Protein AF-A0A969T5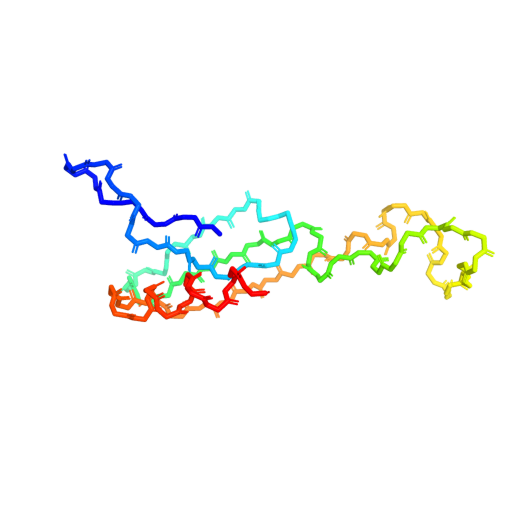61-F1 (afdb_monomer_lite)

Structure (mmCIF, N/CA/C/O backbone):
data_AF-A0A969T561-F1
#
_entry.id   AF-A0A969T561-F1
#
loop_
_atom_site.group_PDB
_atom_site.id
_atom_site.type_symbol
_atom_site.label_atom_id
_atom_site.label_alt_id
_atom_site.label_comp_id
_atom_site.label_asym_id
_atom_site.label_entity_id
_atom_site.label_seq_id
_atom_site.pdbx_PDB_ins_code
_atom_site.Cartn_x
_atom_site.Cartn_y
_atom_site.Cartn_z
_atom_site.occupancy
_atom_site.B_iso_or_equiv
_atom_site.auth_seq_id
_atom_site.auth_comp_id
_atom_site.auth_asym_id
_atom_site.auth_atom_id
_atom_site.pdbx_PDB_model_num
ATOM 1 N N . MET A 1 1 ? -4.522 -4.636 0.332 1.00 91.94 1 MET A N 1
ATOM 2 C CA . MET A 1 1 ? -4.158 -4.892 1.750 1.00 91.94 1 MET A CA 1
ATOM 3 C C . MET A 1 1 ? -5.423 -5.027 2.587 1.00 91.94 1 MET A C 1
ATOM 5 O O . MET A 1 1 ? -6.305 -4.208 2.388 1.00 91.94 1 MET A O 1
ATOM 9 N N . ALA A 1 2 ? -5.550 -6.025 3.467 1.00 95.00 2 ALA A N 1
ATOM 10 C CA . ALA A 1 2 ? -6.763 -6.232 4.273 1.00 95.00 2 ALA A CA 1
ATOM 11 C C . ALA A 1 2 ? -6.747 -5.427 5.585 1.00 95.00 2 ALA A C 1
ATOM 13 O O . ALA A 1 2 ? -5.691 -5.257 6.192 1.00 95.00 2 ALA A O 1
ATOM 14 N N . VAL A 1 3 ? -7.923 -4.976 6.024 1.00 96.25 3 VAL A N 1
ATOM 15 C CA . VAL A 1 3 ? -8.168 -4.418 7.363 1.00 96.25 3 VAL A CA 1
ATOM 16 C C . VAL A 1 3 ? -8.982 -5.435 8.152 1.00 96.25 3 VAL A C 1
ATOM 18 O O . VAL A 1 3 ? -10.013 -5.902 7.666 1.00 96.25 3 VAL A O 1
ATOM 21 N N . ILE A 1 4 ? -8.512 -5.797 9.344 1.00 96.62 4 ILE A N 1
ATOM 22 C 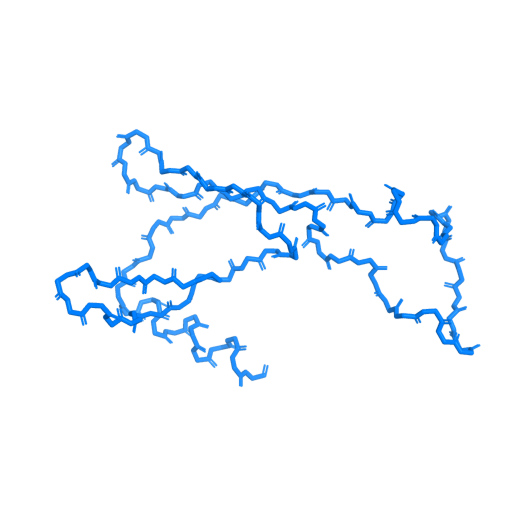CA . ILE A 1 4 ? -9.095 -6.861 10.169 1.00 96.62 4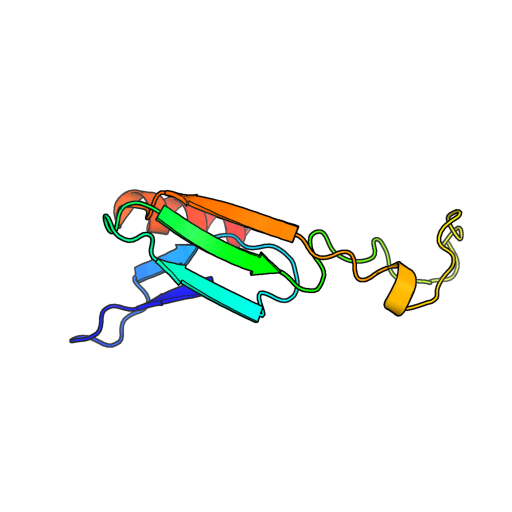 ILE A CA 1
ATOM 23 C C . ILE A 1 4 ? -9.558 -6.270 11.498 1.00 96.62 4 ILE A C 1
ATOM 25 O O . ILE A 1 4 ? -8.805 -5.555 12.157 1.00 96.62 4 ILE A O 1
ATOM 29 N N . ASP A 1 5 ? -10.786 -6.593 11.888 1.00 96.56 5 ASP A N 1
ATOM 30 C CA . ASP A 1 5 ? -11.285 -6.354 13.239 1.00 96.56 5 ASP A CA 1
ATOM 31 C C . ASP A 1 5 ? -10.670 -7.371 14.211 1.00 96.56 5 ASP A C 1
ATOM 33 O O . ASP A 1 5 ? -10.788 -8.578 14.002 1.00 96.56 5 ASP A O 1
ATOM 37 N N . ILE A 1 6 ? -9.999 -6.897 15.265 1.00 97.06 6 ILE A N 1
ATOM 38 C CA . ILE A 1 6 ? -9.209 -7.757 16.162 1.00 97.06 6 ILE A CA 1
ATOM 39 C C . ILE A 1 6 ? -10.093 -8.717 16.977 1.00 97.06 6 ILE A C 1
ATOM 41 O O . ILE A 1 6 ? -9.766 -9.902 17.014 1.00 97.06 6 ILE A O 1
ATOM 45 N N . PRO A 1 7 ? -11.204 -8.281 17.609 1.00 97.56 7 PRO A N 1
ATOM 46 C CA . PRO A 1 7 ? -12.020 -9.186 18.416 1.00 97.56 7 PRO A CA 1
ATOM 47 C C . PRO A 1 7 ? -12.682 -10.302 17.605 1.00 97.56 7 PRO A C 1
ATOM 49 O O . PRO A 1 7 ? -12.769 -11.434 18.078 1.00 97.56 7 PRO A O 1
ATOM 52 N N . SER A 1 8 ? -13.171 -9.997 16.399 1.00 97.12 8 SER A N 1
ATOM 53 C CA . SER A 1 8 ? -13.911 -10.967 15.583 1.00 97.12 8 SER A CA 1
ATOM 54 C C . SER A 1 8 ? -13.072 -11.682 14.523 1.00 97.12 8 SER A C 1
ATOM 56 O O . SER A 1 8 ? -13.573 -12.617 13.899 1.00 97.12 8 SER A O 1
ATOM 58 N N . PHE A 1 9 ? -11.833 -11.239 14.286 1.00 96.94 9 PHE A N 1
ATOM 59 C CA . PHE A 1 9 ? -10.954 -11.685 13.196 1.00 96.94 9 PHE A CA 1
ATOM 60 C C . PHE A 1 9 ? -11.575 -11.572 11.796 1.00 96.94 9 PHE A C 1
ATOM 62 O O . PHE A 1 9 ? -11.150 -12.240 10.850 1.00 96.94 9 PHE A O 1
ATOM 69 N N . LYS A 1 10 ? -12.589 -10.719 11.633 1.00 96.75 10 LYS A N 1
ATOM 70 C CA . LYS A 1 10 ? -13.254 -10.516 10.346 1.00 96.75 10 LYS A CA 1
ATOM 71 C C . LYS A 1 10 ? -12.517 -9.476 9.519 1.00 96.75 10 LYS A C 1
ATOM 73 O O . LYS A 1 10 ? -12.117 -8.427 10.019 1.00 96.75 10 LYS A O 1
ATOM 78 N N . VAL A 1 11 ? -12.408 -9.745 8.220 1.00 96.38 11 VAL A N 1
ATOM 79 C CA . VAL A 1 11 ? -11.958 -8.751 7.243 1.00 96.38 11 VAL A CA 1
ATOM 80 C C . VAL A 1 11 ? -13.062 -7.707 7.074 1.00 96.38 11 VAL A C 1
ATOM 82 O O . VAL A 1 11 ? -14.163 -8.029 6.631 1.00 96.38 11 VAL A O 1
ATOM 85 N N . LEU A 1 12 ? -12.763 -6.458 7.425 1.00 95.94 12 LEU A N 1
ATOM 86 C CA . LEU A 1 12 ? -13.662 -5.314 7.243 1.00 95.94 12 LEU A CA 1
ATOM 87 C C . LEU A 1 12 ? -13.657 -4.806 5.797 1.00 95.94 12 LEU A C 1
ATOM 89 O O . LEU A 1 12 ? -14.644 -4.243 5.328 1.00 95.94 12 LEU A O 1
ATOM 93 N N . GLY A 1 13 ? -12.547 -5.015 5.091 1.00 96.12 13 GLY A N 1
ATOM 94 C CA . GLY A 1 13 ? -12.376 -4.648 3.693 1.00 96.12 13 GLY A CA 1
ATOM 95 C C . GLY A 1 13 ? -10.907 -4.544 3.309 1.00 96.12 13 GLY A C 1
ATOM 96 O O . GLY A 1 13 ? -10.021 -4.977 4.053 1.00 96.12 13 GLY A O 1
ATOM 97 N N . HIS A 1 14 ? -10.649 -3.955 2.145 1.00 95.81 14 HIS A N 1
ATOM 98 C CA . HIS A 1 14 ? -9.310 -3.810 1.594 1.00 95.81 14 HIS A CA 1
ATOM 99 C C . HIS A 1 14 ? -8.983 -2.358 1.247 1.00 95.81 14 HIS A C 1
ATOM 101 O O . HIS A 1 14 ? -9.772 -1.661 0.617 1.00 95.81 14 HIS A O 1
ATOM 107 N N . ILE A 1 15 ? -7.775 -1.931 1.610 1.00 96.00 15 ILE A N 1
ATOM 108 C CA . ILE A 1 15 ? -7.167 -0.683 1.145 1.00 96.00 15 ILE A CA 1
ATOM 109 C C . ILE A 1 15 ? -6.411 -0.987 -0.161 1.00 96.00 15 ILE A C 1
ATOM 111 O O . ILE A 1 15 ? -5.577 -1.910 -0.164 1.00 96.00 15 ILE A O 1
ATOM 115 N N . PRO A 1 16 ? -6.681 -0.252 -1.259 1.00 95.44 16 PRO A N 1
ATOM 116 C CA . PRO A 1 16 ? -5.907 -0.343 -2.492 1.00 95.44 16 PRO A CA 1
ATOM 117 C C . PRO A 1 16 ? -4.451 0.056 -2.247 1.00 95.44 16 PRO A C 1
ATOM 119 O O . PRO A 1 16 ? -4.172 1.078 -1.619 1.00 95.44 16 PRO A O 1
ATOM 122 N N . THR A 1 17 ? -3.522 -0.752 -2.746 1.00 95.38 17 THR A N 1
ATOM 123 C CA . THR A 1 17 ? -2.080 -0.514 -2.626 1.00 95.38 17 THR A CA 1
ATOM 124 C C . THR A 1 17 ? -1.405 -0.698 -3.971 1.00 95.38 17 THR A C 1
ATOM 126 O O . THR A 1 17 ? -1.943 -1.365 -4.856 1.00 95.38 17 THR A O 1
ATOM 129 N N . GLY A 1 18 ? -0.197 -0.158 -4.100 1.00 95.06 18 GLY A N 1
ATOM 130 C CA . GLY A 1 18 ? 0.695 -0.545 -5.181 1.00 95.06 18 GLY A CA 1
ATOM 131 C C . GLY A 1 18 ? 1.091 -2.024 -5.112 1.00 95.06 18 GLY A C 1
ATOM 132 O O . GLY A 1 18 ? 0.724 -2.782 -4.209 1.00 95.06 18 GLY A O 1
ATOM 133 N N . TRP A 1 19 ? 1.883 -2.425 -6.093 1.00 94.38 19 TRP A N 1
ATOM 134 C CA . TRP A 1 19 ? 2.468 -3.746 -6.210 1.00 94.38 19 TRP A CA 1
ATOM 135 C C . TRP A 1 19 ? 3.567 -3.954 -5.161 1.00 94.38 19 TRP A C 1
ATOM 137 O O . TRP A 1 19 ? 4.468 -3.126 -5.005 1.00 94.38 19 TRP A O 1
ATOM 147 N N . PHE A 1 20 ? 3.527 -5.114 -4.500 1.00 94.62 20 PHE A N 1
ATOM 148 C CA . PHE A 1 20 ? 4.464 -5.519 -3.443 1.00 94.62 20 PHE A CA 1
ATOM 149 C C . PHE A 1 20 ? 4.512 -4.526 -2.260 1.00 94.62 20 PHE A C 1
ATOM 151 O O . PHE A 1 20 ? 5.571 -3.950 -1.996 1.00 94.62 20 PHE A O 1
ATOM 158 N N . PRO A 1 21 ? 3.395 -4.298 -1.538 1.00 96.25 21 PRO A N 1
ATOM 159 C CA . PRO A 1 21 ? 3.429 -3.530 -0.294 1.00 96.25 21 PRO A CA 1
ATOM 160 C C . PRO A 1 21 ? 4.351 -4.231 0.714 1.00 96.25 21 PRO A C 1
ATOM 162 O O . PRO A 1 21 ? 4.198 -5.424 0.972 1.00 96.25 21 PRO A O 1
ATOM 165 N N . SER A 1 22 ? 5.331 -3.506 1.253 1.00 96.56 22 SER A N 1
ATOM 166 C CA . SER A 1 22 ? 6.432 -4.076 2.045 1.00 96.56 22 SER A CA 1
ATOM 167 C C . SER A 1 22 ? 6.498 -3.569 3.484 1.00 96.56 22 SER A C 1
ATOM 169 O O . SER A 1 22 ? 6.993 -4.275 4.359 1.00 96.56 22 SER A O 1
ATOM 171 N N . LYS A 1 23 ? 5.993 -2.361 3.751 1.00 97.38 23 LYS A N 1
ATOM 172 C CA . LYS A 1 23 ? 5.900 -1.787 5.096 1.00 97.38 23 LYS A CA 1
ATOM 173 C C . LYS A 1 23 ? 4.708 -0.845 5.180 1.00 97.38 23 LYS A C 1
ATOM 175 O O . LYS A 1 23 ? 4.365 -0.176 4.204 1.00 97.38 23 LYS A O 1
ATOM 180 N N . ILE A 1 24 ? 4.130 -0.769 6.375 1.00 97.25 24 ILE A N 1
ATOM 181 C CA . ILE A 1 24 ? 3.135 0.233 6.739 1.00 97.25 24 ILE A CA 1
ATOM 182 C C . ILE A 1 24 ? 3.536 0.977 8.011 1.00 97.25 24 ILE A C 1
ATOM 184 O O . ILE A 1 24 ? 4.265 0.442 8.846 1.00 97.25 24 ILE A O 1
ATOM 188 N N . GLN A 1 25 ? 3.057 2.209 8.146 1.00 98.25 25 GLN A N 1
ATOM 189 C CA . GLN A 1 25 ? 3.208 3.027 9.346 1.00 98.25 25 GLN A CA 1
ATOM 190 C C . GLN A 1 25 ? 1.972 3.911 9.510 1.00 98.25 25 GLN A C 1
ATOM 192 O O . GLN A 1 25 ? 1.581 4.603 8.573 1.00 98.25 25 GLN A O 1
ATOM 197 N N . VAL A 1 26 ? 1.380 3.917 10.701 1.00 98.06 26 VAL A N 1
ATOM 198 C CA . VAL A 1 26 ? 0.317 4.866 11.060 1.00 98.06 26 VAL A CA 1
ATOM 199 C C . VAL A 1 26 ? 0.961 6.193 11.469 1.00 98.06 26 VAL A C 1
ATOM 201 O O . VAL A 1 26 ? 2.013 6.196 12.117 1.00 98.06 26 VAL A O 1
ATOM 204 N N . SER A 1 27 ? 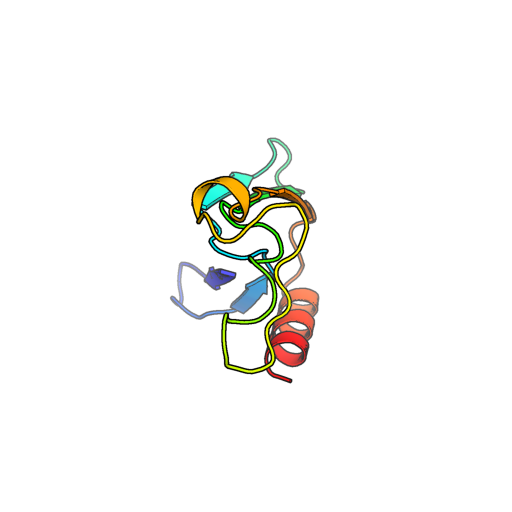0.380 7.320 11.056 1.00 98.31 27 SER A N 1
ATOM 205 C CA . SER A 1 27 ? 0.813 8.644 11.508 1.00 98.31 27 SER A CA 1
ATOM 206 C C . SER A 1 27 ? 0.602 8.819 13.010 1.00 98.31 27 SER A C 1
ATOM 208 O O . SER A 1 27 ? -0.251 8.175 13.610 1.00 98.31 27 SER A O 1
ATOM 210 N N . ASN A 1 28 ? 1.370 9.716 13.631 1.00 98.12 28 ASN A N 1
ATOM 211 C CA . ASN A 1 28 ? 1.313 9.920 15.084 1.00 98.12 28 ASN A CA 1
ATOM 212 C C . ASN A 1 28 ? -0.078 10.344 15.588 1.00 98.12 28 ASN A C 1
ATOM 214 O O . ASN A 1 28 ? -0.427 10.047 16.723 1.00 98.12 28 ASN A O 1
ATOM 218 N N . ASP A 1 29 ? -0.856 11.034 14.752 1.00 97.81 29 ASP A N 1
ATOM 219 C CA . ASP A 1 29 ? -2.229 11.460 15.042 1.00 97.81 29 ASP A CA 1
ATOM 220 C C . ASP A 1 29 ? -3.290 10.399 14.696 1.00 97.81 29 ASP A C 1
ATOM 222 O O . ASP A 1 29 ? -4.473 10.621 14.928 1.00 97.81 29 ASP A O 1
ATOM 226 N N . GLY A 1 30 ? -2.889 9.258 14.128 1.00 96.56 30 GLY A N 1
ATOM 227 C CA . GLY A 1 30 ? -3.788 8.166 13.763 1.00 96.56 30 GLY A CA 1
ATOM 228 C C . GLY A 1 30 ? -4.642 8.406 12.516 1.00 96.56 30 GLY A C 1
ATOM 229 O O . GLY A 1 30 ? -5.466 7.558 12.198 1.00 96.56 30 GLY A O 1
ATOM 230 N N . ASN A 1 31 ? -4.464 9.513 11.790 1.00 97.00 31 ASN A N 1
ATOM 231 C CA . ASN A 1 31 ? -5.345 9.862 10.668 1.00 97.00 31 ASN A CA 1
ATOM 232 C C . ASN A 1 31 ? -4.862 9.340 9.314 1.00 97.00 31 ASN A C 1
ATOM 234 O O . ASN A 1 31 ? -5.649 9.253 8.371 1.00 97.00 31 ASN A O 1
ATOM 238 N N . LYS A 1 32 ? -3.574 9.002 9.189 1.00 98.06 32 LYS A N 1
ATOM 239 C CA . LYS A 1 32 ? -2.955 8.588 7.927 1.00 98.06 32 LYS A CA 1
ATOM 240 C C . LYS A 1 32 ? -2.227 7.262 8.047 1.00 98.06 32 LYS A C 1
ATOM 242 O O . LYS A 1 32 ? -1.677 6.908 9.090 1.00 98.06 32 LYS A O 1
ATOM 247 N N . LEU A 1 33 ? -2.166 6.564 6.922 1.00 97.75 33 LEU A N 1
ATOM 248 C CA . LEU A 1 33 ? -1.378 5.362 6.721 1.00 97.75 33 LEU A CA 1
ATOM 249 C C . LEU A 1 33 ? -0.350 5.607 5.613 1.00 97.75 33 LEU A C 1
ATOM 251 O O . LEU A 1 33 ? -0.698 5.914 4.472 1.00 97.75 33 LEU A O 1
ATOM 255 N N . TYR A 1 34 ? 0.923 5.447 5.959 1.00 98.44 34 TYR A N 1
ATOM 256 C CA . TYR A 1 34 ? 2.038 5.417 5.021 1.00 98.44 34 TYR A CA 1
ATOM 257 C C . TYR A 1 34 ? 2.275 3.978 4.578 1.00 98.44 34 TYR A C 1
ATOM 259 O O . TYR A 1 34 ? 2.393 3.088 5.420 1.00 98.44 34 TYR A O 1
ATOM 267 N N . ILE A 1 35 ? 2.373 3.749 3.272 1.00 98.25 35 ILE A N 1
ATOM 268 C CA . ILE A 1 35 ? 2.553 2.425 2.673 1.00 98.25 35 ILE A CA 1
ATOM 269 C C . ILE A 1 35 ? 3.725 2.501 1.698 1.00 98.25 35 ILE A C 1
ATOM 271 O O . ILE A 1 35 ? 3.667 3.242 0.715 1.00 98.25 35 ILE A O 1
ATOM 275 N N . SER A 1 36 ? 4.785 1.733 1.945 1.00 98.06 36 SER A N 1
ATOM 276 C CA . SER A 1 36 ? 5.863 1.565 0.968 1.00 98.06 36 SER A CA 1
ATOM 277 C C . SER A 1 36 ? 5.570 0.367 0.074 1.00 98.06 36 SER A C 1
ATOM 279 O O . SER A 1 36 ? 5.391 -0.748 0.565 1.00 98.06 36 SER A O 1
ATOM 281 N N . ASN A 1 37 ? 5.557 0.582 -1.238 1.00 97.50 37 ASN A N 1
ATOM 282 C CA . ASN A 1 37 ? 5.390 -0.469 -2.239 1.00 97.50 37 ASN A CA 1
ATOM 283 C C . ASN A 1 37 ? 6.731 -0.692 -2.935 1.00 97.50 37 ASN A C 1
ATOM 285 O O . ASN A 1 37 ? 7.273 0.247 -3.511 1.00 97.50 37 ASN A O 1
ATOM 289 N N . ALA A 1 38 ? 7.265 -1.912 -2.916 1.00 95.25 38 ALA A N 1
ATOM 290 C CA . ALA A 1 38 ? 8.570 -2.226 -3.499 1.00 95.25 38 ALA A CA 1
ATOM 291 C C . ALA A 1 38 ? 8.560 -2.236 -5.037 1.00 95.25 38 ALA A C 1
ATOM 293 O O . ALA A 1 38 ? 9.606 -2.061 -5.653 1.00 95.25 38 ALA A O 1
ATOM 294 N N . LYS A 1 39 ? 7.391 -2.425 -5.663 1.00 93.94 39 LYS A N 1
ATOM 295 C CA . LYS A 1 39 ? 7.239 -2.430 -7.127 1.00 93.94 39 LYS A CA 1
ATOM 296 C C . LYS A 1 39 ? 6.279 -1.351 -7.637 1.00 93.94 39 LYS A C 1
ATOM 298 O O . LYS A 1 39 ? 6.007 -1.302 -8.830 1.00 93.94 39 LYS A O 1
ATOM 303 N N . GLY A 1 40 ? 5.742 -0.507 -6.755 1.00 92.12 40 GLY A N 1
ATOM 304 C CA . GLY A 1 40 ? 4.956 0.658 -7.157 1.00 92.12 40 GLY A CA 1
ATOM 305 C C . GLY A 1 40 ? 3.774 0.307 -8.060 1.00 92.12 40 GLY A C 1
ATOM 306 O O . GLY A 1 40 ? 2.835 -0.350 -7.625 1.00 92.12 40 GLY A O 1
ATOM 307 N N . TYR A 1 41 ? 3.820 0.728 -9.323 1.00 88.94 41 TYR A N 1
ATOM 308 C CA . TYR A 1 41 ? 2.765 0.466 -10.314 1.00 88.94 41 TYR A CA 1
ATOM 309 C C . TYR A 1 41 ? 2.969 -0.826 -11.125 1.00 88.94 41 TYR A C 1
ATOM 311 O O . TYR A 1 41 ? 2.199 -1.113 -12.038 1.00 88.94 41 TYR A O 1
ATOM 319 N N . GLY A 1 42 ? 3.980 -1.626 -10.788 1.00 87.50 42 GLY A N 1
ATOM 320 C CA . G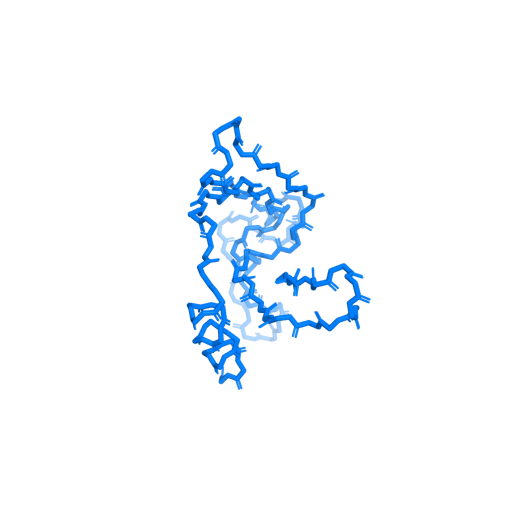LY A 1 42 ? 4.349 -2.829 -11.525 1.00 87.50 42 GLY A CA 1
ATOM 321 C C . GLY A 1 42 ? 5.449 -2.574 -12.559 1.00 87.50 42 GLY A C 1
ATOM 322 O O . GLY A 1 42 ? 6.033 -1.499 -12.626 1.00 87.50 42 GLY A O 1
ATOM 323 N N . SER A 1 43 ? 5.744 -3.603 -13.355 1.00 84.25 43 SER A N 1
ATOM 324 C CA . SER A 1 43 ? 6.795 -3.591 -14.390 1.00 84.25 43 SER A CA 1
ATOM 325 C C . SER A 1 43 ? 6.239 -3.436 -15.811 1.00 84.25 43 SER A C 1
ATOM 327 O O . SER A 1 43 ? 6.968 -3.649 -16.772 1.00 84.25 43 SER A O 1
ATOM 329 N N . GLY A 1 44 ? 4.946 -3.122 -15.945 1.00 81.44 44 GLY A N 1
ATOM 330 C CA . GLY A 1 44 ? 4.243 -3.170 -17.226 1.00 81.44 44 GLY A CA 1
ATOM 331 C C . GLY A 1 44 ? 3.933 -4.601 -17.702 1.00 81.44 44 GLY A C 1
ATOM 332 O O . GLY A 1 44 ? 4.023 -5.543 -16.906 1.00 81.44 44 GLY A O 1
ATOM 333 N N . PRO A 1 45 ? 3.523 -4.759 -18.976 1.00 81.06 45 PRO A N 1
ATOM 334 C CA . PRO A 1 45 ? 3.178 -6.046 -19.578 1.00 81.06 45 PRO A CA 1
ATOM 335 C C . PRO A 1 45 ? 4.315 -7.071 -19.517 1.00 81.06 45 PRO A C 1
ATOM 337 O O . PRO A 1 45 ? 5.494 -6.722 -19.533 1.00 81.06 45 PRO A O 1
ATOM 340 N N . ASN A 1 46 ? 3.954 -8.355 -19.489 1.00 79.62 46 ASN A N 1
ATOM 341 C CA . ASN A 1 46 ? 4.930 -9.441 -19.558 1.00 79.62 46 ASN A CA 1
ATOM 342 C C . ASN A 1 46 ? 5.605 -9.500 -20.942 1.00 79.62 46 ASN A C 1
ATOM 344 O O . ASN A 1 46 ? 4.996 -9.158 -21.954 1.00 79.62 46 ASN A O 1
ATOM 348 N N . GLY A 1 47 ? 6.848 -9.992 -20.973 1.00 77.56 47 GLY A N 1
ATOM 349 C CA . GLY A 1 47 ? 7.717 -10.065 -22.154 1.00 77.56 47 GLY A CA 1
ATOM 350 C C . GLY A 1 47 ? 7.345 -11.125 -23.201 1.00 77.56 47 GLY A C 1
ATOM 351 O O . GLY A 1 47 ? 8.211 -11.901 -23.589 1.00 77.56 47 GLY A O 1
ATOM 352 N N . GLY A 1 48 ? 6.073 -11.211 -23.601 1.00 79.62 48 GLY A N 1
ATOM 353 C CA . GLY A 1 48 ? 5.601 -12.121 -24.655 1.00 79.62 48 GLY A CA 1
ATOM 354 C C . GLY A 1 48 ? 6.055 -11.712 -26.063 1.00 79.62 48 GLY A C 1
ATOM 355 O O . GLY A 1 48 ? 6.740 -10.709 -26.230 1.00 79.62 48 GLY A O 1
ATOM 356 N N . GLU A 1 49 ? 5.643 -12.460 -27.091 1.00 84.06 49 GLU A N 1
ATOM 357 C CA . GLU A 1 49 ? 6.086 -12.250 -28.487 1.00 84.06 49 GLU A CA 1
ATOM 358 C C . GLU A 1 49 ? 5.833 -10.830 -29.023 1.00 84.06 49 GLU A C 1
ATOM 360 O O . GLU A 1 49 ? 6.612 -10.329 -29.827 1.00 84.06 49 GLU A O 1
ATOM 365 N N . ALA A 1 50 ? 4.780 -10.162 -28.541 1.00 83.62 50 ALA A N 1
ATOM 366 C CA . ALA A 1 50 ? 4.428 -8.790 -28.914 1.00 83.62 50 ALA A CA 1
ATOM 367 C C . ALA A 1 50 ? 5.025 -7.713 -27.980 1.00 83.62 50 ALA A C 1
ATOM 369 O O . ALA A 1 50 ? 4.613 -6.555 -28.033 1.00 83.62 50 ALA A O 1
ATOM 370 N N . PHE A 1 51 ? 5.937 -8.072 -27.071 1.00 84.75 51 PHE A N 1
ATOM 371 C CA . PHE A 1 51 ? 6.525 -7.117 -26.135 1.00 84.75 51 PHE A CA 1
ATOM 372 C C . PHE A 1 51 ? 7.611 -6.274 -26.803 1.00 84.75 51 PHE A C 1
ATOM 374 O O . PHE A 1 51 ? 8.672 -6.771 -27.183 1.00 84.75 51 PHE A O 1
ATOM 381 N N . GLU A 1 52 ? 7.386 -4.966 -26.844 1.00 84.12 52 GLU A N 1
ATOM 382 C CA . GLU A 1 52 ? 8.411 -4.002 -27.221 1.00 84.12 52 GLU A CA 1
ATOM 383 C C . GLU A 1 52 ? 9.188 -3.540 -25.987 1.00 84.12 52 GLU A C 1
ATOM 385 O O . GLU A 1 52 ? 8.632 -3.031 -25.010 1.00 84.12 52 GLU A O 1
ATOM 390 N N . LYS A 1 53 ? 10.511 -3.722 -26.025 1.00 86.06 53 LYS A N 1
ATOM 391 C CA . LYS A 1 53 ? 11.389 -3.341 -24.919 1.00 86.06 53 LYS A CA 1
ATOM 392 C C . LYS A 1 53 ? 11.502 -1.817 -24.842 1.00 86.06 53 LYS A C 1
ATOM 394 O O . LYS A 1 53 ? 12.087 -1.189 -25.718 1.00 86.06 53 LYS A O 1
ATOM 399 N N . GLY A 1 54 ? 10.995 -1.247 -23.751 1.00 85.12 54 GLY A N 1
ATOM 400 C CA . GLY A 1 54 ? 11.179 0.166 -23.428 1.00 85.12 54 GLY A CA 1
ATOM 401 C C . GLY A 1 54 ? 12.632 0.528 -23.069 1.00 85.12 54 GLY A C 1
ATOM 402 O O . GLY A 1 54 ? 13.476 -0.354 -22.882 1.00 85.12 54 GLY A O 1
ATOM 403 N N . PRO A 1 55 ? 12.936 1.828 -22.903 1.00 87.75 55 PRO A N 1
ATOM 404 C CA . PRO A 1 55 ? 14.296 2.325 -22.658 1.00 87.75 55 PRO A CA 1
ATOM 405 C C . PRO A 1 55 ? 14.926 1.813 -21.351 1.00 87.75 55 PRO A C 1
ATOM 407 O O . PRO A 1 55 ? 16.144 1.793 -21.217 1.00 87.75 55 PRO A O 1
ATOM 410 N N . GLU A 1 56 ? 14.111 1.362 -20.395 1.00 86.00 56 GLU A N 1
ATOM 411 C CA . GLU A 1 56 ? 14.560 0.812 -19.103 1.00 86.00 56 GLU A CA 1
ATOM 412 C C . GLU A 1 56 ? 15.028 -0.647 -19.199 1.00 86.00 56 GLU A C 1
ATOM 414 O O . GLU A 1 56 ? 15.552 -1.216 -18.237 1.00 86.00 56 GLU A O 1
ATOM 419 N N . GLY A 1 57 ? 14.867 -1.255 -20.375 1.00 87.75 57 GLY A N 1
ATOM 420 C CA . GLY A 1 57 ? 15.238 -2.631 -20.637 1.00 87.75 57 GLY A CA 1
ATOM 421 C C . GLY A 1 57 ? 14.314 -3.636 -19.951 1.00 87.75 57 GLY A C 1
ATOM 422 O O . GLY A 1 57 ? 13.141 -3.380 -19.703 1.00 87.75 57 GLY A O 1
ATOM 423 N N . SER A 1 58 ? 14.852 -4.827 -19.688 1.00 87.12 58 SER A N 1
ATOM 424 C CA . SER A 1 58 ? 14.119 -5.955 -19.093 1.00 87.12 58 SER A CA 1
ATOM 425 C C . SER A 1 58 ? 14.712 -6.423 -17.760 1.00 87.12 58 SER A C 1
ATOM 427 O O . SER A 1 58 ? 14.322 -7.465 -17.239 1.00 87.12 58 SER A O 1
ATOM 429 N N . TYR A 1 59 ? 15.689 -5.693 -17.214 1.00 89.31 59 TYR A N 1
ATOM 430 C CA . TYR A 1 59 ? 16.310 -6.048 -15.943 1.00 89.31 59 TYR A CA 1
ATOM 431 C C . TYR A 1 59 ? 15.362 -5.728 -14.784 1.00 89.31 59 TYR A C 1
ATOM 433 O O . TYR A 1 59 ? 14.938 -4.586 -14.621 1.00 89.31 59 TYR A O 1
ATOM 441 N N . VAL A 1 60 ? 15.059 -6.727 -13.948 1.00 86.25 60 VAL A N 1
ATOM 442 C CA . VAL A 1 60 ? 14.103 -6.601 -12.833 1.00 86.25 60 VAL A CA 1
ATOM 443 C C . VAL A 1 60 ? 14.440 -5.430 -11.909 1.00 86.25 60 VAL A C 1
ATOM 445 O O . VAL A 1 60 ? 13.537 -4.690 -11.529 1.00 86.25 60 VAL A O 1
ATOM 448 N N . GLY A 1 61 ? 15.721 -5.209 -11.599 1.00 87.62 61 GLY A N 1
ATOM 449 C CA . GLY A 1 61 ? 16.133 -4.105 -10.728 1.00 87.62 61 GLY A CA 1
ATOM 450 C C . GLY A 1 61 ? 15.824 -2.718 -11.301 1.00 87.62 61 GLY A C 1
ATOM 451 O O . GLY A 1 61 ? 15.518 -1.809 -10.538 1.00 87.62 61 GLY A O 1
ATOM 452 N N . SER A 1 62 ? 15.829 -2.565 -12.628 1.00 88.75 62 SER A N 1
ATOM 453 C CA . SER A 1 62 ? 15.449 -1.308 -13.290 1.00 88.75 62 SER A CA 1
ATOM 454 C C . SER A 1 62 ? 13.931 -1.102 -13.324 1.00 88.75 62 SER A C 1
ATOM 456 O O . SER A 1 62 ? 13.463 0.032 -13.329 1.00 88.75 62 SER A O 1
ATOM 458 N N . LEU A 1 63 ? 13.160 -2.195 -13.322 1.00 88.75 63 LEU A N 1
ATOM 459 C CA . LEU A 1 63 ? 11.699 -2.178 -13.445 1.00 88.75 63 LEU A CA 1
ATOM 460 C C . LEU A 1 63 ? 10.965 -2.154 -12.091 1.00 88.75 63 LEU A C 1
ATOM 462 O O . LEU A 1 63 ? 9.775 -1.848 -12.040 1.00 88.75 63 LEU A O 1
ATOM 466 N N . MET A 1 64 ? 11.636 -2.484 -10.983 1.00 90.50 64 MET A N 1
ATOM 467 C CA . MET A 1 64 ? 11.066 -2.441 -9.628 1.00 90.50 64 MET A CA 1
ATOM 468 C C . MET A 1 64 ? 11.147 -1.036 -9.026 1.00 90.50 64 MET A C 1
ATOM 470 O O . MET A 1 64 ? 11.886 -0.776 -8.078 1.00 90.50 64 MET A O 1
ATOM 474 N N . LYS A 1 65 ? 10.364 -0.109 -9.578 1.00 91.06 65 LYS A N 1
ATOM 475 C CA . LYS A 1 65 ? 10.264 1.248 -9.036 1.00 91.06 65 LYS A CA 1
ATOM 476 C C . LYS A 1 65 ? 9.329 1.274 -7.840 1.00 91.06 65 LYS A C 1
ATOM 478 O O . LYS A 1 65 ? 8.128 1.041 -7.975 1.00 91.06 65 LYS A O 1
ATOM 483 N N . GLY A 1 66 ? 9.883 1.573 -6.672 1.00 94.50 66 GLY A N 1
ATOM 484 C CA . GLY A 1 66 ? 9.092 1.710 -5.460 1.00 94.50 66 GLY A CA 1
ATOM 485 C C . GLY A 1 66 ? 8.230 2.975 -5.451 1.00 94.50 66 GLY A C 1
ATOM 486 O O . GLY A 1 66 ? 8.536 3.960 -6.123 1.00 94.50 66 GLY A O 1
ATOM 487 N N . THR A 1 67 ? 7.160 2.964 -4.658 1.00 96.62 67 THR A N 1
ATOM 488 C CA . THR A 1 67 ? 6.359 4.163 -4.365 1.00 96.62 67 THR A CA 1
ATOM 489 C C . THR A 1 67 ? 6.083 4.283 -2.873 1.00 96.62 67 THR A C 1
ATOM 491 O O . THR A 1 67 ? 5.971 3.279 -2.165 1.00 96.62 67 THR A O 1
ATOM 494 N N . LEU A 1 68 ? 5.941 5.524 -2.404 1.00 97.62 68 LEU A N 1
ATOM 495 C CA . LEU A 1 68 ? 5.346 5.836 -1.110 1.00 97.62 68 LEU A CA 1
ATOM 496 C C . LEU A 1 68 ? 3.911 6.300 -1.351 1.00 97.62 68 LEU A C 1
ATOM 498 O O . LEU A 1 68 ? 3.683 7.298 -2.030 1.00 97.62 68 LEU A O 1
ATOM 502 N N . GLN A 1 69 ? 2.955 5.571 -0.794 1.00 97.56 69 GLN A N 1
ATOM 503 C CA . GLN A 1 69 ? 1.547 5.931 -0.818 1.00 97.56 69 GLN A CA 1
ATOM 504 C C . GLN A 1 69 ? 1.150 6.448 0.567 1.00 97.56 69 GLN A C 1
ATOM 506 O O . GLN A 1 69 ? 1.446 5.816 1.580 1.00 97.56 69 GLN A O 1
ATOM 511 N N . ILE A 1 70 ? 0.486 7.600 0.601 1.00 97.94 70 ILE A N 1
ATOM 512 C CA . ILE A 1 70 ? -0.043 8.215 1.819 1.00 97.94 70 ILE A CA 1
ATOM 513 C C . ILE A 1 70 ? -1.554 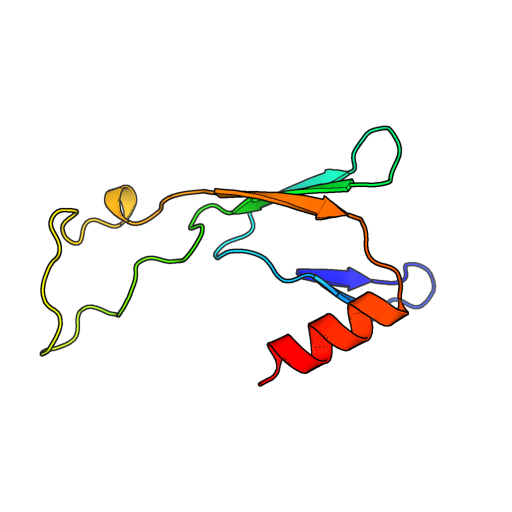8.270 1.649 1.00 97.94 70 ILE A C 1
ATOM 515 O O . ILE A 1 70 ? -2.037 8.888 0.703 1.00 97.94 70 ILE A O 1
ATOM 519 N N . VAL A 1 71 ? -2.290 7.601 2.529 1.00 96.62 71 VAL A N 1
ATOM 520 C CA . VAL A 1 71 ? -3.757 7.595 2.502 1.00 96.62 71 VAL A CA 1
ATOM 521 C C . VAL A 1 71 ? -4.307 8.009 3.850 1.00 96.62 71 VAL A C 1
ATOM 523 O O . VAL A 1 71 ? -3.691 7.733 4.877 1.00 96.62 71 VAL A O 1
ATOM 526 N N . ASP A 1 72 ? -5.476 8.636 3.849 1.00 97.12 72 ASP A N 1
ATOM 527 C CA . ASP A 1 72 ? -6.263 8.759 5.071 1.00 97.12 72 ASP A CA 1
ATOM 528 C C . ASP A 1 72 ? -6.752 7.372 5.494 1.00 97.12 72 ASP A C 1
ATOM 530 O O . ASP A 1 72 ? -7.053 6.526 4.642 1.00 97.12 72 ASP A O 1
ATOM 534 N N . ILE A 1 73 ? -6.805 7.118 6.802 1.00 96.06 73 ILE A N 1
ATOM 535 C CA . ILE A 1 73 ? -7.371 5.870 7.313 1.00 96.06 73 ILE A CA 1
ATOM 536 C C . ILE A 1 73 ? -8.879 5.888 7.022 1.00 96.06 73 ILE A C 1
ATOM 538 O O . ILE A 1 73 ? -9.588 6.756 7.534 1.00 96.06 73 ILE A O 1
ATOM 542 N N . PRO A 1 74 ? -9.384 4.972 6.176 1.00 95.19 74 PRO A N 1
ATOM 543 C CA . PRO A 1 74 ? -10.770 5.013 5.731 1.00 95.19 74 PRO A CA 1
ATOM 544 C C . PRO A 1 74 ? -11.734 4.575 6.836 1.00 95.19 74 PRO A C 1
ATOM 546 O O . PRO A 1 74 ? -11.409 3.716 7.659 1.00 95.19 74 PRO A O 1
ATOM 549 N N . SER A 1 75 ? -12.962 5.097 6.792 1.00 95.50 75 SER A N 1
ATOM 550 C CA . SER A 1 75 ? -14.064 4.530 7.569 1.00 95.50 75 SER A CA 1
ATOM 551 C C . SER A 1 75 ? -14.448 3.140 7.046 1.00 95.50 75 SER A C 1
ATOM 553 O O . SER A 1 75 ? -14.059 2.719 5.949 1.00 95.50 75 SER A O 1
ATOM 555 N N . VAL A 1 76 ? -15.261 2.419 7.819 1.00 94.31 76 VAL A N 1
ATOM 556 C CA . VAL A 1 76 ? -15.752 1.086 7.437 1.00 94.31 76 VAL A CA 1
ATOM 557 C C . VAL A 1 76 ? -16.605 1.143 6.163 1.00 94.31 76 VAL A C 1
ATOM 559 O O . VAL A 1 76 ? -16.567 0.222 5.348 1.00 94.31 76 VAL A O 1
ATOM 562 N N . GLU A 1 77 ? -17.350 2.223 5.952 1.00 95.44 77 GLU A N 1
ATOM 563 C CA . GLU A 1 77 ? -18.169 2.450 4.758 1.00 95.44 77 GLU A CA 1
ATOM 564 C C . GLU A 1 77 ? -17.283 2.592 3.518 1.00 95.44 77 GLU A C 1
ATOM 566 O O . GLU A 1 77 ? -17.485 1.888 2.528 1.00 95.44 77 GLU A O 1
ATOM 571 N N . VAL A 1 78 ? -16.232 3.412 3.612 1.00 95.31 78 VAL A N 1
ATOM 572 C CA . VAL A 1 78 ? -15.266 3.616 2.522 1.00 95.31 78 VAL A CA 1
ATOM 573 C C . VAL A 1 78 ? -14.503 2.320 2.207 1.00 95.31 78 VAL A C 1
ATOM 575 O O . VAL A 1 78 ? -14.293 1.990 1.038 1.00 95.31 78 VAL A O 1
ATOM 578 N N . LEU A 1 79 ? -14.145 1.520 3.220 1.00 95.56 79 LEU A N 1
ATOM 579 C CA . LEU A 1 79 ? -13.502 0.210 3.020 1.00 95.56 79 LEU A CA 1
ATOM 580 C C . LEU A 1 79 ? -14.365 -0.767 2.213 1.00 95.56 79 LEU A C 1
ATOM 582 O O . LEU A 1 79 ? -13.835 -1.535 1.399 1.00 95.56 79 LEU A O 1
ATOM 586 N N . LYS A 1 80 ? -15.686 -0.750 2.412 1.00 94.44 80 LYS A N 1
ATOM 587 C CA . LYS A 1 80 ? -16.614 -1.580 1.630 1.00 94.44 80 LYS A CA 1
ATOM 588 C C . LYS A 1 80 ? -16.621 -1.157 0.165 1.00 94.44 80 LYS A C 1
ATOM 590 O O . LYS A 1 80 ? -16.543 -2.022 -0.707 1.00 94.44 80 LYS A O 1
ATOM 595 N N . GLU A 1 81 ? -16.636 0.146 -0.112 1.00 94.56 81 GLU A N 1
ATOM 596 C CA . GLU A 1 81 ? -16.563 0.662 -1.484 1.00 94.56 81 GLU A CA 1
ATOM 597 C C . GLU A 1 81 ? -15.258 0.269 -2.181 1.00 94.56 81 GLU A C 1
ATOM 599 O O . GLU A 1 81 ? -15.277 -0.202 -3.322 1.00 94.56 81 GLU A O 1
ATOM 604 N N . TYR A 1 82 ? -14.121 0.418 -1.497 1.00 94.50 82 TYR A N 1
ATOM 605 C CA . TYR A 1 82 ? -12.818 0.015 -2.031 1.00 94.50 82 TYR A CA 1
ATOM 606 C C . TYR A 1 82 ? -12.776 -1.474 -2.367 1.00 94.50 82 TYR A C 1
ATOM 608 O O . TYR A 1 82 ? -12.308 -1.856 -3.439 1.00 94.50 82 TYR A O 1
ATOM 616 N N . THR A 1 83 ? -13.325 -2.308 -1.485 1.00 93.12 83 THR A N 1
ATOM 617 C CA . THR A 1 83 ? -13.373 -3.762 -1.680 1.00 93.12 83 THR A CA 1
ATOM 618 C C . THR A 1 83 ? -14.204 -4.143 -2.903 1.00 93.12 83 THR A C 1
ATOM 620 O O . THR A 1 83 ? -13.803 -5.008 -3.675 1.00 93.12 83 THR A O 1
ATOM 623 N N . GLN A 1 84 ? -15.343 -3.483 -3.121 1.00 91.25 84 GLN A N 1
ATOM 624 C CA . GLN A 1 84 ? -16.189 -3.749 -4.286 1.00 91.25 84 GLN A CA 1
ATOM 625 C C . GLN A 1 84 ? -15.530 -3.319 -5.600 1.00 91.25 84 GLN A C 1
ATOM 627 O O . GLN A 1 84 ? -15.650 -4.026 -6.598 1.00 91.25 84 GLN A O 1
ATOM 632 N N . LYS A 1 85 ? -14.829 -2.177 -5.613 1.00 84.25 85 LYS A N 1
ATOM 633 C CA . LYS A 1 85 ? -14.133 -1.671 -6.809 1.00 84.25 85 LYS A CA 1
ATOM 634 C C . LYS A 1 85 ? -12.910 -2.510 -7.180 1.00 84.25 85 LYS A C 1
ATOM 636 O O . LYS A 1 85 ? -12.657 -2.686 -8.362 1.00 84.25 85 LYS A O 1
ATOM 641 N N . GLY A 1 86 ? -12.177 -3.032 -6.195 1.00 69.69 86 GLY A N 1
ATOM 642 C CA . GLY A 1 86 ? -11.002 -3.882 -6.426 1.00 69.69 86 GLY A CA 1
ATOM 643 C C . GLY A 1 86 ? -11.314 -5.299 -6.925 1.00 69.69 86 GLY A C 1
ATOM 644 O O . GLY A 1 86 ? -10.398 -5.995 -7.346 1.00 69.69 86 GLY A O 1
ATOM 645 N N . ASN A 1 87 ? -12.584 -5.715 -6.885 1.00 54.62 87 ASN A N 1
ATOM 646 C CA . ASN A 1 87 ? -13.062 -7.019 -7.357 1.00 54.62 87 ASN A CA 1
ATOM 647 C C . ASN A 1 87 ? -13.703 -6.958 -8.760 1.00 54.62 87 ASN A C 1
ATOM 649 O O . ASN A 1 87 ? -14.424 -7.884 -9.135 1.00 54.62 87 ASN A O 1
ATOM 653 N N . ARG A 1 88 ? -13.507 -5.861 -9.502 1.00 41.69 88 ARG A N 1
ATOM 654 C CA . ARG A 1 88 ? -13.974 -5.694 -10.885 1.00 41.69 88 ARG A CA 1
ATOM 655 C C . ARG A 1 88 ? -12.819 -5.737 -11.869 1.00 41.69 88 ARG A C 1
ATOM 657 O O . ARG A 1 88 ? -11.741 -5.212 -11.517 1.00 41.69 88 ARG A O 1
#

Foldseek 3Di:
DFDADDVVRDTLADDDDAAAFDDWDADPVRFKIKTKHQQGNHQPDDPDPPDDADPQGDDPVSRRDMDIDMDTDDDSVVRVVVRVVVVD

Radius of gyration: 16.4 Å; chains: 1; bounding box: 34×24×47 Å

pLDDT: mean 91.59, std 8.9, range [41.69, 98.44]

Secondary structure (DSSP, 8-state):
-EEE-TTT--EEEE----EEEEEEEE-TTSSEEEEEEEEET---S---TT----TT-S-HHHH---EEEEEE---HHHHHHHHHHHT-

Sequence (88 aa):
MAVIDIPSFKVLGHIPTGWFPSKIQVSNDGNKLYISNAKGYGSGPNGGEAFEKGPEGSYVGSLMKGTLQIVDIPSVEVLKEYTQKGNR